Protein AF-A0A848WBF2-F1 (afdb_monomer)

pLDDT: mean 76.13, std 15.81, range [48.69, 94.88]

Sequence (67 aa):
MPNRRSIDERDIDDLLASLTDRQIAELFAMPEREVAALRRQRRAALTHPSRDTEPDGGFDSSGDGTS

Radius of gyration: 24.62 Å; Cα contacts (8 Å, |Δi|>4): 15; chains: 1; bounding box: 82×30×36 Å

Foldseek 3Di:
DPDPDDQDPVNVVVVVVPDQLVVVCVVVVHDSVVSVVVVVVVVVVVVDPDPPPPPPPPPPDDDDDDD

Secondary structure (DSSP, 8-state):
----PPPPHHHHHHHHHHS-HHHHHHHHT--HHHHHHHHHHHHHHHH--------------------

Nearest PDB structures (foldseek):
  3c57-assembly1_A  TM=7.546E-01  e=9.685E-01  Mycobacterium tuberculosis
  7fby-assembly1_A  TM=5.746E-01  e=4.372E+00  Pyrococcus horikoshii OT3
  5x3t-assembly1_C  TM=1.800E-01  e=9.628E+00  Mycobacterium tuberculosis H37Rv

Mean predicted aligned error: 14.09 Å

Structure (mmCIF, N/CA/C/O backbone):
data_AF-A0A848WBF2-F1
#
_entry.id   AF-A0A848WBF2-F1
#
loop_
_atom_site.group_PDB
_atom_site.id
_atom_site.type_symbol
_atom_site.label_atom_id
_atom_site.label_alt_id
_atom_site.label_comp_id
_atom_site.label_asym_id
_atom_site.label_entity_id
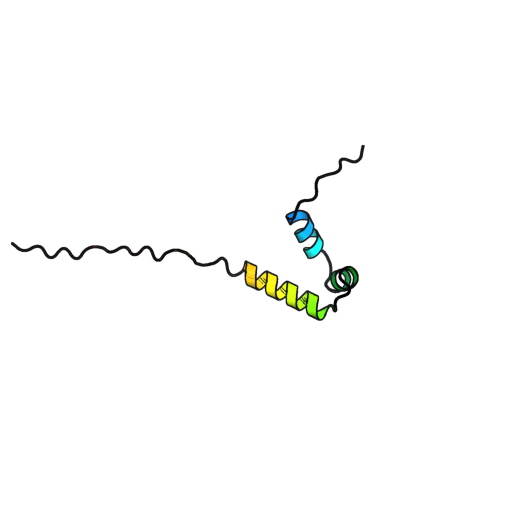_atom_site.label_seq_id
_atom_site.pdbx_PDB_ins_code
_atom_site.Cartn_x
_atom_site.Cartn_y
_atom_site.Cartn_z
_atom_site.occupancy
_atom_site.B_iso_or_equiv
_atom_site.auth_seq_id
_atom_site.auth_comp_id
_atom_site.auth_asym_id
_atom_site.auth_atom_id
_atom_site.pdbx_PDB_model_num
ATOM 1 N N . MET A 1 1 ? -16.007 18.240 -20.608 1.00 48.69 1 MET A N 1
ATOM 2 C CA . MET A 1 1 ? -15.727 16.820 -20.912 1.00 48.69 1 MET A CA 1
ATOM 3 C C . MET A 1 1 ? -14.618 16.359 -19.972 1.00 48.69 1 MET A C 1
ATOM 5 O O . MET A 1 1 ? -13.526 16.903 -20.086 1.00 48.69 1 MET A O 1
ATOM 9 N N . PRO A 1 2 ? -14.872 15.480 -18.987 1.00 58.09 2 PRO A N 1
ATOM 10 C CA . PRO A 1 2 ? -13.811 14.977 -18.117 1.00 58.09 2 PRO A CA 1
ATOM 11 C C . PRO A 1 2 ? -12.835 14.143 -18.954 1.00 58.09 2 PRO A C 1
ATOM 13 O O . PRO A 1 2 ? -13.217 13.151 -19.571 1.00 58.09 2 PRO A O 1
ATOM 16 N N . ASN A 1 3 ? -11.587 14.599 -19.026 1.00 63.44 3 ASN A N 1
ATOM 17 C CA . ASN A 1 3 ? -10.534 13.963 -19.803 1.00 63.44 3 ASN A CA 1
ATOM 18 C C . ASN A 1 3 ? -10.134 12.663 -19.085 1.00 63.44 3 ASN A C 1
ATOM 20 O O . ASN A 1 3 ? -9.510 12.722 -18.025 1.00 63.44 3 ASN A O 1
ATOM 24 N N . ARG A 1 4 ? -10.551 11.496 -19.598 1.00 64.56 4 ARG A N 1
ATOM 25 C CA . ARG A 1 4 ? -10.149 10.192 -19.045 1.00 64.56 4 ARG A CA 1
ATOM 26 C C . ARG A 1 4 ? -8.668 9.989 -19.341 1.00 64.56 4 ARG A C 1
ATOM 28 O O . ARG A 1 4 ? -8.305 9.538 -20.421 1.00 64.56 4 ARG A O 1
ATOM 35 N N . ARG A 1 5 ? -7.821 10.371 -18.388 1.00 72.56 5 ARG A N 1
ATOM 36 C CA . ARG A 1 5 ? -6.403 10.018 -18.403 1.00 72.56 5 ARG A CA 1
ATOM 37 C C . ARG A 1 5 ? -6.304 8.497 -18.277 1.00 72.56 5 ARG A C 1
ATOM 39 O O . ARG A 1 5 ? -6.953 7.912 -17.413 1.00 72.56 5 ARG A O 1
ATOM 46 N N . SER A 1 6 ? -5.566 7.871 -19.184 1.00 78.69 6 SER A N 1
ATOM 47 C CA . SER A 1 6 ? -5.216 6.454 -19.113 1.00 78.69 6 SER A CA 1
ATOM 48 C C . SER A 1 6 ? -4.310 6.243 -17.903 1.00 78.69 6 SER A C 1
ATOM 50 O O . SER A 1 6 ? -3.239 6.838 -17.857 1.00 78.69 6 SER A O 1
ATOM 52 N N . ILE A 1 7 ? -4.777 5.455 -16.937 1.00 81.00 7 ILE A N 1
ATOM 53 C CA . ILE A 1 7 ? -4.023 5.081 -15.735 1.00 81.00 7 ILE A CA 1
ATOM 54 C C . ILE A 1 7 ? -2.964 4.057 -16.154 1.00 81.00 7 ILE A C 1
ATOM 56 O O . ILE A 1 7 ? -3.323 3.060 -16.791 1.00 81.00 7 ILE A O 1
ATOM 60 N N . ASP A 1 8 ? -1.695 4.307 -15.831 1.00 86.00 8 ASP A N 1
ATOM 61 C CA . ASP A 1 8 ? -0.598 3.358 -16.049 1.00 86.00 8 ASP A CA 1
ATOM 62 C C . ASP A 1 8 ? -0.218 2.595 -14.758 1.00 86.00 8 ASP A C 1
ATOM 64 O O . ASP A 1 8 ? -0.765 2.829 -13.681 1.00 86.00 8 ASP A O 1
ATOM 68 N N . GLU A 1 9 ? 0.680 1.611 -14.860 1.00 81.94 9 GLU A N 1
ATOM 69 C CA . GLU A 1 9 ? 1.085 0.769 -13.720 1.00 81.94 9 GLU A CA 1
ATOM 70 C C . GLU A 1 9 ? 1.787 1.565 -12.605 1.00 81.94 9 GLU A C 1
ATOM 72 O O . GLU A 1 9 ? 1.649 1.237 -11.426 1.00 81.94 9 GLU A O 1
ATOM 77 N N . ARG A 1 10 ? 2.472 2.661 -12.955 1.00 83.19 10 ARG A N 1
ATOM 78 C CA . ARG A 1 10 ? 3.153 3.528 -11.983 1.00 83.19 10 ARG A CA 1
ATOM 79 C C . ARG A 1 10 ? 2.142 4.344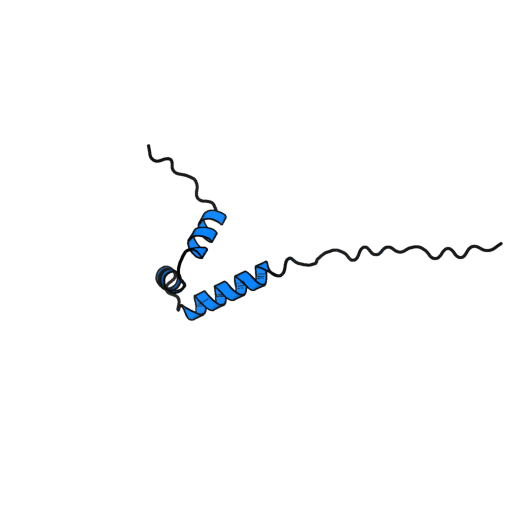 -11.191 1.00 83.19 10 ARG A C 1
ATOM 81 O O . ARG A 1 10 ? 2.291 4.473 -9.981 1.00 83.19 10 ARG A O 1
ATOM 88 N N . ASP A 1 11 ? 1.079 4.807 -11.845 1.00 85.88 11 ASP A N 1
ATOM 89 C CA . ASP A 1 11 ? -0.031 5.482 -11.169 1.00 85.88 11 ASP A CA 1
ATOM 90 C C . ASP A 1 11 ? -0.703 4.559 -10.133 1.00 85.88 11 ASP A C 1
ATOM 92 O O . ASP A 1 11 ? -1.096 5.002 -9.050 1.00 85.88 11 ASP A O 1
ATOM 96 N N . ILE A 1 12 ? -0.829 3.263 -10.447 1.00 85.12 12 ILE A N 1
ATOM 97 C CA . ILE A 1 12 ? -1.378 2.257 -9.523 1.00 85.12 12 ILE A CA 1
ATOM 98 C C . ILE A 1 12 ? -0.429 2.050 -8.341 1.00 85.12 12 ILE A C 1
ATOM 100 O O . ILE A 1 12 ? -0.875 1.998 -7.194 1.00 85.12 12 ILE A O 1
ATOM 104 N N . ASP A 1 13 ? 0.871 1.966 -8.597 1.00 84.88 13 ASP A N 1
ATOM 105 C CA . ASP A 1 13 ? 1.875 1.827 -7.549 1.00 84.88 13 ASP A CA 1
ATOM 106 C C . ASP A 1 13 ? 1.918 3.023 -6.599 1.00 84.88 13 ASP A C 1
ATOM 108 O O . ASP A 1 13 ? 1.958 2.827 -5.382 1.00 84.88 13 ASP A O 1
ATOM 112 N N .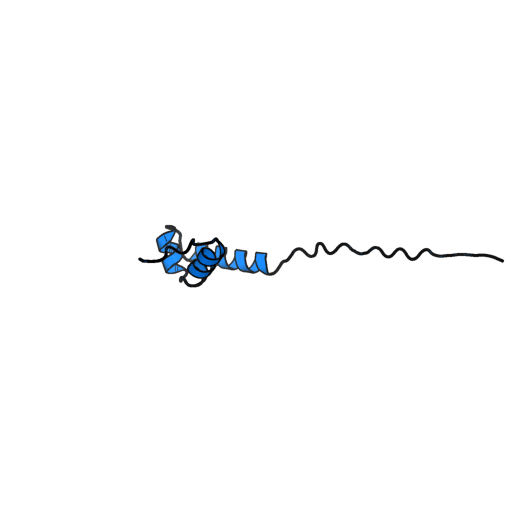 ASP A 1 14 ? 1.852 4.242 -7.130 1.00 86.81 14 ASP A N 1
ATOM 113 C CA . ASP A 1 14 ? 1.819 5.473 -6.339 1.00 86.81 14 ASP A CA 1
ATOM 114 C C . ASP A 1 14 ? 0.532 5.565 -5.510 1.00 86.81 14 ASP A C 1
ATOM 116 O O . ASP A 1 14 ? 0.560 5.925 -4.326 1.00 86.81 14 ASP A O 1
ATOM 120 N N . LEU A 1 15 ? -0.602 5.152 -6.085 1.00 88.19 15 LEU A N 1
ATOM 121 C CA . LEU A 1 15 ? -1.860 5.042 -5.356 1.00 88.19 15 LEU A CA 1
ATOM 122 C C . LEU A 1 15 ? -1.736 4.038 -4.202 1.00 88.19 15 LEU A C 1
ATOM 124 O O . LEU A 1 15 ? -2.040 4.381 -3.060 1.00 88.19 15 LEU A O 1
ATOM 128 N N . LEU A 1 16 ? -1.240 2.828 -4.460 1.00 87.56 16 LEU A N 1
ATOM 129 C CA . LEU A 1 16 ? -1.031 1.805 -3.429 1.00 87.56 16 LEU A CA 1
ATOM 130 C C . LEU A 1 16 ? 0.024 2.227 -2.391 1.00 87.56 16 LEU A C 1
ATOM 132 O O . LEU A 1 16 ? -0.054 1.832 -1.225 1.00 87.56 16 LEU A O 1
ATOM 136 N N . ALA A 1 17 ? 1.003 3.050 -2.768 1.00 86.00 17 ALA A N 1
ATOM 137 C CA . ALA A 1 17 ? 1.971 3.634 -1.844 1.00 86.00 17 ALA A CA 1
ATOM 138 C C . ALA A 1 17 ? 1.315 4.653 -0.896 1.00 86.00 17 ALA A C 1
ATOM 140 O O . ALA A 1 17 ? 1.654 4.682 0.289 1.00 86.00 17 ALA A O 1
ATOM 141 N N . SER A 1 18 ? 0.345 5.431 -1.388 1.00 91.00 18 SER A N 1
ATOM 142 C CA . SER A 1 18 ? -0.379 6.440 -0.599 1.00 91.00 18 SER A CA 1
ATOM 143 C C . SER A 1 18 ? -1.355 5.860 0.433 1.00 91.00 18 SER A C 1
ATOM 145 O O . SER A 1 18 ? -1.726 6.547 1.385 1.00 91.00 18 SER A O 1
ATOM 147 N N . LEU A 1 19 ? -1.762 4.597 0.272 1.00 91.31 19 LEU A N 1
ATOM 148 C CA . LEU A 1 19 ? -2.695 3.933 1.177 1.00 91.31 19 LEU A CA 1
ATOM 149 C C . LEU A 1 19 ? -2.005 3.372 2.430 1.00 91.31 19 LEU A C 1
ATOM 151 O O . LEU A 1 19 ? -0.844 2.938 2.424 1.00 91.31 19 LEU A O 1
ATOM 155 N N . THR A 1 20 ? -2.766 3.353 3.524 1.00 92.19 20 THR A N 1
ATOM 156 C CA . THR A 1 20 ? -2.370 2.687 4.772 1.00 92.19 20 THR A CA 1
ATOM 157 C C . THR A 1 20 ? -2.512 1.171 4.656 1.00 92.19 20 THR A C 1
ATOM 159 O O . THR A 1 20 ? -3.343 0.671 3.896 1.00 92.19 20 THR A O 1
ATOM 162 N N . ASP A 1 21 ? -1.744 0.429 5.456 1.00 90.75 21 ASP A N 1
ATOM 163 C CA . ASP A 1 21 ? -1.789 -1.039 5.454 1.00 90.75 21 ASP A CA 1
ATOM 164 C C . ASP A 1 21 ? -3.199 -1.566 5.775 1.00 90.75 21 ASP A C 1
ATOM 166 O O . ASP A 1 21 ? -3.629 -2.552 5.183 1.00 90.75 21 ASP A O 1
ATOM 170 N N . ARG A 1 22 ? -3.953 -0.852 6.623 1.00 91.88 22 ARG A N 1
ATOM 171 C CA . ARG A 1 22 ? -5.364 -1.129 6.921 1.00 91.88 22 ARG A CA 1
ATOM 172 C C . ARG A 1 22 ? -6.282 -0.994 5.709 1.00 91.88 22 ARG A C 1
ATOM 174 O O . ARG A 1 22 ? -7.106 -1.866 5.462 1.00 91.88 22 ARG A O 1
ATOM 181 N N . GLN A 1 23 ? -6.151 0.083 4.941 1.00 93.44 23 GLN A N 1
ATOM 182 C CA . GLN A 1 23 ? -6.987 0.295 3.753 1.00 93.44 23 GLN A CA 1
ATOM 183 C C . GLN A 1 23 ? -6.696 -0.749 2.672 1.00 93.44 23 GLN A C 1
ATOM 185 O O . GLN A 1 23 ? -7.610 -1.237 2.014 1.00 93.44 23 GLN A O 1
ATOM 190 N N . ILE A 1 24 ? -5.427 -1.125 2.513 1.00 91.50 24 ILE A N 1
ATOM 191 C CA . ILE A 1 24 ? -5.021 -2.193 1.594 1.00 91.50 24 ILE A CA 1
ATOM 192 C C . ILE A 1 24 ? -5.556 -3.544 2.091 1.00 91.50 24 ILE A C 1
ATOM 194 O O . ILE A 1 24 ? -6.114 -4.307 1.309 1.00 91.50 24 ILE A O 1
ATOM 198 N N . ALA A 1 25 ? -5.452 -3.821 3.391 1.00 94.06 25 ALA A N 1
ATOM 199 C CA . ALA A 1 25 ? -6.015 -5.016 4.014 1.00 94.06 25 ALA A CA 1
ATOM 200 C C . ALA A 1 25 ? -7.524 -5.157 3.742 1.00 94.06 25 ALA A C 1
ATOM 202 O O . ALA A 1 25 ? -7.982 -6.228 3.345 1.00 94.06 25 ALA A O 1
ATOM 203 N N . GLU A 1 26 ? -8.282 -4.067 3.882 1.00 94.19 26 GLU A N 1
ATOM 204 C CA . GLU A 1 26 ? -9.718 -4.029 3.586 1.00 94.19 26 GLU A CA 1
ATOM 205 C C . GLU A 1 26 ? -10.012 -4.241 2.087 1.00 94.19 26 GLU A C 1
ATOM 207 O O . GLU A 1 26 ? -10.914 -5.007 1.749 1.00 94.19 26 GLU A O 1
ATOM 212 N N . LEU A 1 27 ? -9.230 -3.637 1.182 1.00 92.06 27 LEU A N 1
ATOM 213 C CA . LEU A 1 27 ? -9.393 -3.788 -0.274 1.00 92.06 27 LEU A CA 1
ATOM 214 C C . LEU A 1 27 ? -9.142 -5.218 -0.768 1.00 92.06 27 LEU A C 1
ATOM 216 O O . LEU A 1 27 ? -9.833 -5.687 -1.672 1.00 92.06 27 LEU A O 1
ATOM 220 N N . PHE A 1 28 ? -8.152 -5.899 -0.191 1.00 90.50 28 PHE A N 1
ATOM 221 C CA . PHE A 1 28 ? -7.712 -7.227 -0.628 1.00 90.50 28 PHE A CA 1
ATOM 222 C C . PHE A 1 28 ? -8.186 -8.365 0.287 1.00 90.50 28 PHE A C 1
ATOM 224 O O . PHE A 1 28 ? -7.783 -9.509 0.086 1.00 90.50 28 PHE A O 1
ATOM 231 N N . ALA A 1 29 ? 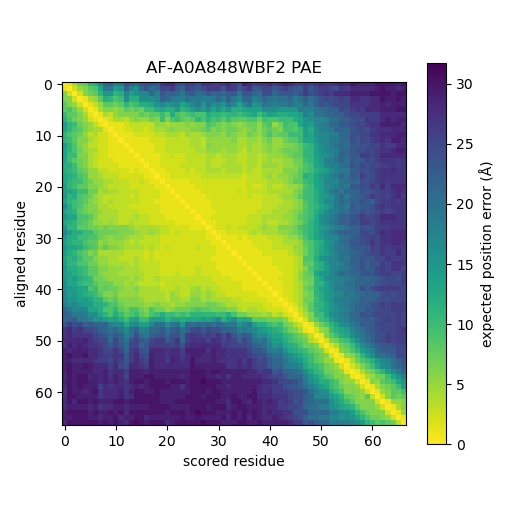-9.037 -8.070 1.279 1.00 93.94 29 ALA A N 1
ATOM 232 C CA . ALA A 1 29 ? -9.516 -9.027 2.282 1.00 93.94 29 ALA A CA 1
ATOM 233 C C . ALA A 1 29 ? -8.375 -9.832 2.942 1.00 93.94 29 ALA A C 1
ATOM 235 O O . ALA A 1 29 ? -8.483 -11.038 3.168 1.00 93.94 29 ALA A O 1
ATOM 236 N N . MET A 1 30 ? -7.271 -9.148 3.246 1.00 93.38 30 MET A N 1
ATOM 237 C CA . MET A 1 30 ? -6.043 -9.72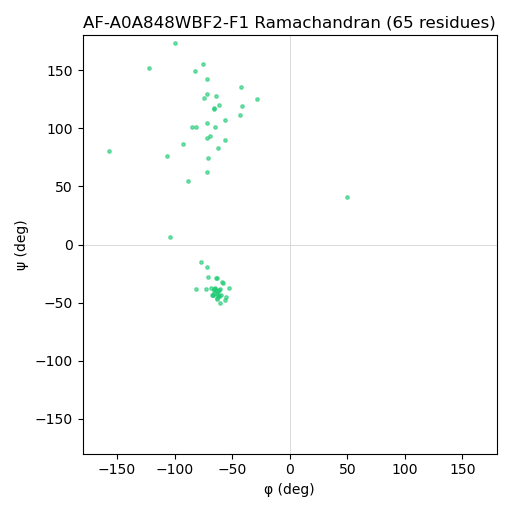9 3.791 1.00 93.38 30 MET A CA 1
ATOM 238 C C . MET A 1 30 ? -5.696 -9.067 5.132 1.00 93.38 30 MET A C 1
ATOM 240 O O . MET A 1 30 ? -6.036 -7.910 5.347 1.00 93.38 30 MET A O 1
ATOM 244 N N . PRO A 1 31 ? -5.005 -9.749 6.059 1.00 94.88 31 PRO A N 1
ATOM 245 C CA . PRO A 1 31 ? -4.612 -9.140 7.324 1.00 94.88 31 PRO A CA 1
ATOM 246 C C . PRO A 1 31 ? -3.485 -8.104 7.150 1.00 94.88 31 PRO A C 1
ATOM 248 O O . PRO A 1 31 ? -2.520 -8.327 6.421 1.00 94.88 31 PRO A O 1
ATOM 251 N N . GLU A 1 32 ? -3.540 -7.006 7.911 1.00 93.12 32 GLU A N 1
ATOM 252 C CA . GLU A 1 32 ? -2.562 -5.897 7.854 1.00 93.12 32 GLU A CA 1
ATOM 253 C C . GLU A 1 32 ? -1.102 -6.354 7.999 1.00 93.12 32 GLU A C 1
ATOM 255 O O . GLU A 1 32 ? -0.206 -5.855 7.323 1.00 93.12 32 GLU A O 1
ATOM 260 N N . ARG A 1 33 ? -0.857 -7.359 8.850 1.00 92.75 33 ARG A N 1
ATOM 261 C CA . ARG A 1 33 ? 0.482 -7.940 9.057 1.00 92.75 33 ARG A CA 1
ATOM 262 C C . ARG A 1 33 ? 1.091 -8.517 7.776 1.00 92.75 33 ARG A C 1
ATOM 264 O O . ARG A 1 33 ? 2.307 -8.502 7.612 1.00 92.75 33 ARG A O 1
ATOM 271 N N . GLU A 1 34 ? 0.252 -9.041 6.890 1.00 93.00 34 GLU A N 1
ATOM 272 C CA . GLU A 1 34 ? 0.668 -9.651 5.631 1.00 93.00 34 GLU A CA 1
ATOM 273 C C . GLU A 1 34 ? 0.929 -8.574 4.573 1.00 93.00 34 GLU A C 1
ATOM 275 O O . GLU A 1 34 ? 1.955 -8.626 3.897 1.00 93.00 34 GLU A O 1
ATOM 280 N N . VAL A 1 35 ? 0.113 -7.512 4.551 1.00 91.44 35 VAL A N 1
ATOM 281 C CA . VAL A 1 35 ? 0.389 -6.290 3.772 1.00 91.44 35 VAL A CA 1
ATOM 282 C C . VAL A 1 35 ? 1.747 -5.694 4.158 1.00 91.44 35 VAL A C 1
ATOM 284 O O . VAL A 1 35 ? 2.578 -5.407 3.293 1.00 91.44 35 VAL A O 1
ATOM 287 N N . ALA A 1 36 ? 2.018 -5.556 5.458 1.00 91.19 36 ALA A N 1
ATOM 288 C CA . ALA A 1 36 ? 3.282 -5.021 5.955 1.00 91.19 36 ALA A CA 1
ATOM 289 C C . ALA A 1 36 ? 4.486 -5.893 5.544 1.00 91.19 36 ALA A C 1
ATOM 291 O O . ALA A 1 36 ? 5.542 -5.369 5.165 1.00 91.19 36 ALA A O 1
ATOM 292 N N . ALA A 1 37 ? 4.329 -7.223 5.576 1.00 92.31 37 ALA A N 1
ATOM 293 C CA . ALA A 1 37 ? 5.347 -8.166 5.119 1.00 92.31 37 ALA A CA 1
ATOM 294 C C . ALA A 1 37 ? 5.628 -8.016 3.613 1.00 92.31 37 ALA A C 1
ATOM 296 O O . ALA A 1 37 ? 6.794 -7.890 3.225 1.00 92.31 37 ALA A O 1
ATOM 297 N N . LEU A 1 38 ? 4.582 -7.925 2.786 1.00 90.00 38 LEU A N 1
ATOM 298 C CA . LEU A 1 38 ? 4.692 -7.704 1.341 1.00 90.00 38 LEU A CA 1
ATOM 299 C C . LEU A 1 38 ? 5.378 -6.372 1.016 1.00 90.00 38 LEU A C 1
ATOM 301 O O . LEU A 1 38 ? 6.301 -6.325 0.200 1.00 90.00 38 LEU A O 1
A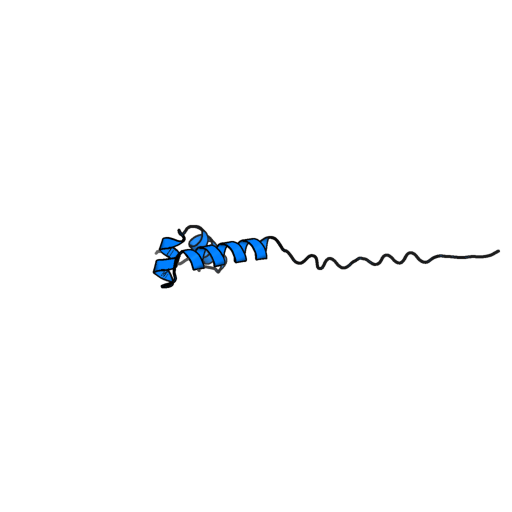TOM 305 N N . ARG A 1 39 ? 5.015 -5.284 1.709 1.00 87.31 39 ARG A N 1
ATOM 306 C CA . ARG A 1 39 ? 5.672 -3.975 1.533 1.00 87.31 39 ARG A CA 1
ATOM 307 C C . ARG A 1 39 ? 7.156 -4.033 1.882 1.00 87.31 39 ARG A C 1
ATOM 309 O O . ARG A 1 39 ? 7.979 -3.420 1.201 1.00 87.31 39 ARG A O 1
ATOM 316 N N . ARG A 1 40 ? 7.522 -4.776 2.930 1.00 87.44 40 ARG A N 1
ATOM 317 C CA . ARG A 1 40 ? 8.927 -4.976 3.309 1.00 87.44 40 ARG A CA 1
ATOM 318 C C . ARG A 1 40 ? 9.691 -5.777 2.252 1.00 87.44 40 ARG A C 1
ATOM 320 O O . ARG A 1 40 ? 10.806 -5.383 1.919 1.00 87.44 40 ARG A O 1
ATOM 327 N N . GLN A 1 41 ? 9.102 -6.846 1.718 1.00 86.94 41 GLN A N 1
ATOM 328 C CA . GLN A 1 41 ? 9.698 -7.643 0.639 1.00 86.94 41 GLN A CA 1
ATOM 329 C C . GLN A 1 41 ? 9.905 -6.811 -0.630 1.00 86.94 41 GLN A C 1
ATOM 331 O O . GLN A 1 41 ? 10.994 -6.831 -1.197 1.00 86.94 41 GLN A O 1
ATOM 336 N N . ARG A 1 42 ? 8.910 -6.008 -1.023 1.00 84.12 42 ARG A N 1
ATOM 337 C CA . ARG A 1 42 ? 8.997 -5.130 -2.197 1.00 84.12 42 ARG A CA 1
ATOM 338 C C . ARG A 1 42 ? 10.144 -4.122 -2.084 1.00 84.12 42 ARG A C 1
ATOM 340 O O . ARG A 1 42 ? 10.902 -3.946 -3.032 1.00 84.12 42 ARG A O 1
ATOM 347 N N . ARG A 1 43 ? 10.323 -3.501 -0.911 1.00 81.69 43 ARG A N 1
ATOM 348 C CA . ARG A 1 43 ? 11.467 -2.603 -0.659 1.00 81.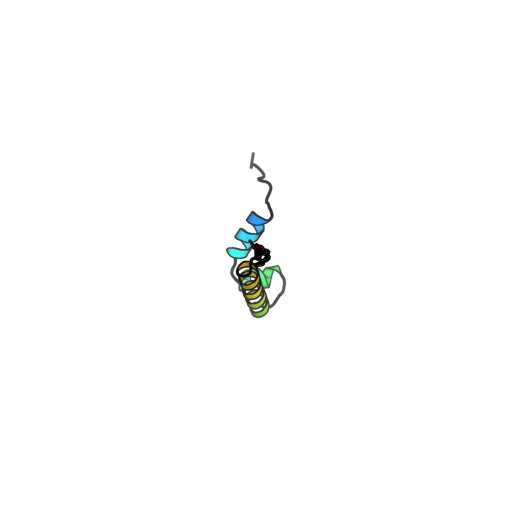69 43 ARG A CA 1
ATOM 349 C C . ARG A 1 43 ? 12.804 -3.334 -0.745 1.00 81.69 43 ARG A C 1
ATOM 351 O O . ARG A 1 43 ? 13.734 -2.804 -1.334 1.00 81.69 43 ARG A O 1
ATOM 358 N N . ALA A 1 44 ? 12.896 -4.541 -0.188 1.00 80.69 44 ALA A N 1
ATOM 359 C CA . ALA A 1 44 ? 14.117 -5.338 -0.271 1.00 80.69 44 ALA A CA 1
ATOM 360 C C . ALA A 1 44 ? 14.461 -5.707 -1.725 1.00 80.69 44 ALA A C 1
ATOM 362 O O . ALA A 1 44 ? 15.619 -5.605 -2.112 1.00 80.69 44 ALA A O 1
ATOM 363 N N . ALA A 1 45 ? 13.464 -6.056 -2.543 1.00 76.88 45 ALA A N 1
ATOM 364 C CA . ALA A 1 45 ? 13.654 -6.362 -3.961 1.00 76.88 45 ALA A CA 1
ATOM 365 C C . ALA A 1 45 ? 14.134 -5.146 -4.778 1.00 76.88 45 ALA A C 1
ATOM 367 O O . ALA A 1 45 ? 14.993 -5.293 -5.638 1.00 76.88 45 ALA A O 1
ATOM 368 N N . LEU A 1 46 ? 13.644 -3.939 -4.475 1.00 67.50 46 LEU A N 1
ATOM 369 C CA . LEU A 1 46 ? 14.092 -2.698 -5.128 1.00 67.50 46 LEU A CA 1
ATOM 370 C C . LEU A 1 46 ? 15.516 -2.279 -4.718 1.00 67.50 46 LEU A C 1
ATOM 372 O O . LEU A 1 46 ? 16.219 -1.640 -5.496 1.00 67.50 46 LEU A O 1
ATOM 376 N N . THR A 1 47 ? 15.956 -2.640 -3.509 1.00 63.19 47 THR A N 1
ATOM 377 C CA . THR A 1 47 ? 17.308 -2.343 -3.002 1.00 63.19 47 THR A CA 1
ATOM 378 C C . THR A 1 47 ? 18.386 -3.262 -3.586 1.00 63.19 47 THR A C 1
ATOM 380 O O . THR A 1 47 ? 19.570 -2.934 -3.512 1.00 63.19 47 THR A O 1
ATOM 383 N N . HIS A 1 48 ? 18.008 -4.381 -4.205 1.00 55.31 48 HIS A N 1
ATOM 384 C CA . HIS A 1 48 ? 18.925 -5.244 -4.942 1.00 55.31 48 HIS A CA 1
ATOM 385 C C . HIS A 1 48 ? 18.690 -5.095 -6.451 1.00 55.31 48 HIS A C 1
ATOM 387 O O . HIS A 1 48 ? 18.114 -5.996 -7.059 1.00 55.31 48 HIS A O 1
ATOM 393 N N . PRO A 1 49 ? 19.145 -4.003 -7.105 1.00 52.06 49 PRO A N 1
ATOM 394 C CA . PRO A 1 49 ? 19.413 -4.118 -8.525 1.00 52.06 49 PRO A CA 1
ATOM 395 C C . PRO A 1 49 ? 20.507 -5.175 -8.649 1.00 52.06 49 PRO A C 1
ATOM 397 O O . PRO A 1 49 ? 21.573 -5.048 -8.037 1.00 52.06 49 PRO A O 1
ATOM 400 N N . SER A 1 50 ? 20.209 -6.256 -9.360 1.00 51.34 50 SER A N 1
ATOM 401 C CA . SER A 1 50 ? 21.173 -7.286 -9.705 1.00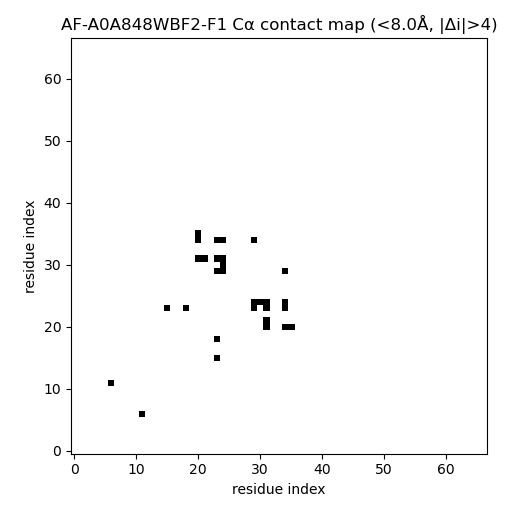 51.34 50 SER A CA 1
ATOM 402 C C . SER A 1 50 ? 22.473 -6.624 -10.150 1.00 51.34 50 SER A C 1
ATOM 404 O O . SER A 1 50 ? 22.538 -5.963 -11.185 1.00 51.34 50 SER A O 1
ATOM 406 N N . ARG A 1 51 ? 23.516 -6.775 -9.330 1.00 54.34 51 ARG A N 1
ATOM 407 C CA . ARG A 1 51 ? 24.908 -6.560 -9.720 1.00 54.34 51 ARG A CA 1
ATOM 408 C C . ARG A 1 51 ? 25.310 -7.724 -10.627 1.00 54.34 51 ARG A C 1
ATOM 410 O O . ARG A 1 51 ? 26.219 -8.474 -10.310 1.00 54.34 51 ARG A O 1
ATOM 417 N N . ASP A 1 52 ? 24.641 -7.841 -11.764 1.00 56.38 52 ASP A N 1
ATOM 418 C CA . ASP A 1 52 ? 25.189 -8.527 -12.928 1.00 56.38 52 ASP A CA 1
ATOM 419 C C . ASP A 1 52 ? 25.978 -7.475 -13.721 1.00 56.38 52 ASP A C 1
ATOM 421 O O . ASP A 1 52 ? 25.708 -7.169 -14.877 1.00 56.38 52 ASP A O 1
ATOM 425 N N . THR A 1 53 ? 26.917 -6.811 -13.041 1.00 54.94 53 THR A N 1
ATOM 426 C CA . THR A 1 53 ? 28.029 -6.162 -13.725 1.00 54.94 53 THR A CA 1
ATOM 427 C C . THR A 1 53 ? 29.045 -7.268 -13.894 1.00 54.94 53 THR A C 1
ATOM 429 O O . THR A 1 53 ? 29.692 -7.663 -12.924 1.00 54.94 53 THR A O 1
ATOM 432 N N . GLU A 1 54 ? 29.080 -7.812 -15.108 1.00 59.75 54 GLU A N 1
ATOM 433 C CA . GLU A 1 54 ? 30.157 -8.645 -15.635 1.00 59.75 54 GLU A CA 1
ATOM 434 C C . GLU A 1 54 ? 31.488 -8.254 -14.975 1.00 59.75 54 GLU A C 1
ATOM 436 O O . GLU A 1 54 ? 31.843 -7.067 -14.994 1.00 59.75 54 GLU A O 1
ATOM 441 N N . PRO A 1 55 ? 32.234 -9.189 -14.360 1.00 55.34 55 PRO A N 1
ATOM 442 C CA . PRO A 1 55 ? 33.623 -8.911 -14.071 1.00 55.34 55 PRO A CA 1
ATOM 443 C C . PRO A 1 55 ? 34.294 -8.773 -15.436 1.00 55.34 55 PRO A C 1
ATOM 445 O O . PRO A 1 55 ? 34.525 -9.772 -16.112 1.00 55.34 55 PRO A O 1
ATOM 448 N N . ASP A 1 56 ? 34.531 -7.529 -15.854 1.00 54.97 56 ASP A N 1
ATOM 449 C CA . ASP A 1 56 ? 35.399 -7.189 -16.974 1.00 54.97 56 ASP A CA 1
ATOM 450 C C . ASP A 1 56 ? 36.765 -7.806 -16.670 1.00 54.97 56 ASP A C 1
ATOM 452 O O . ASP A 1 56 ? 37.591 -7.268 -15.927 1.00 54.97 56 ASP A O 1
ATOM 456 N N . GLY A 1 57 ? 36.922 -9.043 -17.136 1.00 55.22 57 GLY A N 1
ATOM 457 C CA . GLY A 1 57 ? 38.133 -9.825 -17.087 1.00 55.22 57 GLY A CA 1
ATOM 458 C C . GLY A 1 57 ? 39.110 -9.209 -18.064 1.00 55.22 57 GLY A C 1
ATOM 459 O O . GLY A 1 57 ? 39.341 -9.754 -19.141 1.00 55.22 57 GLY A O 1
ATOM 460 N N . GLY A 1 58 ? 39.675 -8.068 -17.669 1.00 54.94 58 GLY A N 1
ATOM 461 C CA . GLY A 1 58 ? 40.878 -7.502 -18.249 1.00 54.94 58 GLY A CA 1
ATOM 462 C C . GLY A 1 58 ? 42.027 -8.474 -18.024 1.00 54.94 58 GLY A C 1
ATOM 463 O O . GLY A 1 58 ? 42.766 -8.374 -17.052 1.00 54.94 58 GLY A O 1
ATOM 464 N N . PHE A 1 59 ? 42.123 -9.463 -18.906 1.00 59.59 59 PHE A N 1
ATOM 465 C CA . PHE A 1 59 ? 43.306 -10.277 -19.104 1.00 59.59 59 PHE A CA 1
ATOM 466 C C . PHE A 1 59 ? 44.343 -9.384 -19.790 1.00 59.59 59 PHE A C 1
ATOM 468 O O . PHE A 1 59 ? 44.343 -9.262 -21.016 1.00 59.59 59 PHE A O 1
ATOM 475 N N . ASP A 1 60 ? 45.203 -8.714 -19.020 1.00 58.53 60 ASP A N 1
ATOM 476 C CA . ASP A 1 60 ? 46.429 -8.164 -19.577 1.00 58.53 60 ASP A CA 1
ATOM 477 C C . ASP A 1 60 ? 47.466 -9.288 -19.655 1.00 58.53 60 ASP A C 1
ATOM 479 O O . ASP A 1 60 ? 48.053 -9.759 -18.682 1.00 58.53 60 ASP A O 1
ATOM 483 N N . SER A 1 61 ? 47.604 -9.796 -20.878 1.00 55.72 61 SER A N 1
ATOM 484 C CA . SER A 1 61 ? 48.608 -10.765 -21.282 1.00 55.72 61 SER A CA 1
ATOM 485 C C . SER A 1 61 ? 49.972 -10.446 -20.674 1.00 55.72 61 SER A C 1
ATOM 487 O O . SER A 1 61 ? 50.595 -9.434 -20.992 1.00 55.72 61 SER A O 1
ATOM 489 N N . SER A 1 62 ? 50.481 -11.389 -19.883 1.00 61.03 62 SER A N 1
ATOM 490 C CA . SER A 1 62 ? 51.909 -11.515 -19.616 1.00 61.03 62 SER A CA 1
ATOM 491 C C . SER A 1 62 ? 52.648 -11.660 -20.950 1.00 61.03 62 SER A C 1
ATOM 493 O O . SER A 1 62 ? 52.554 -12.692 -21.613 1.00 61.03 62 SER A O 1
ATOM 495 N N . GLY A 1 63 ? 53.350 -10.606 -21.360 1.00 52.34 63 GLY A N 1
ATOM 496 C CA . GLY A 1 63 ? 54.324 -10.641 -22.444 1.00 52.34 63 GLY A CA 1
ATOM 497 C C . GLY A 1 63 ? 55.710 -10.910 -21.877 1.00 52.34 63 GLY A C 1
ATOM 498 O O . GLY A 1 63 ? 56.445 -9.971 -21.584 1.00 52.34 63 GLY A O 1
ATOM 499 N N . ASP A 1 64 ? 56.047 -12.188 -21.709 1.00 64.62 64 ASP A N 1
ATOM 500 C CA . ASP A 1 64 ? 57.439 -12.638 -21.680 1.00 64.62 64 ASP A CA 1
ATOM 501 C 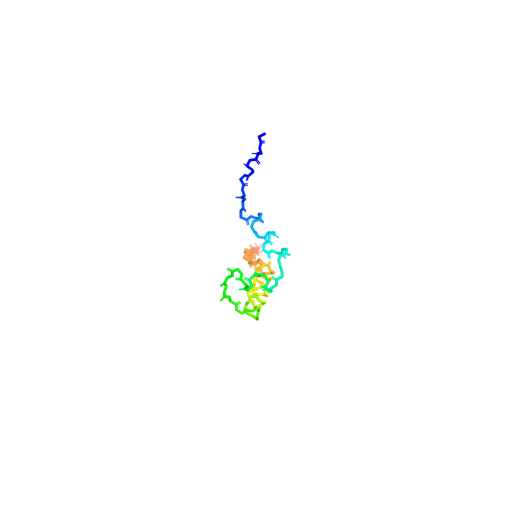C . ASP A 1 64 ? 57.994 -12.534 -23.110 1.00 64.62 64 ASP A C 1
ATOM 503 O O . ASP A 1 64 ? 57.345 -12.959 -24.069 1.00 64.62 64 ASP A O 1
ATOM 507 N N . GLY A 1 65 ? 59.149 -11.892 -23.270 1.00 54.84 65 GLY A N 1
ATOM 508 C CA . GLY A 1 65 ? 59.692 -11.524 -24.575 1.00 54.84 65 GLY A CA 1
ATOM 509 C C . GLY A 1 65 ? 61.198 -11.333 -24.515 1.00 54.84 65 GLY A C 1
ATOM 510 O O . GLY A 1 65 ? 61.699 -10.219 -24.414 1.00 54.84 65 GLY A O 1
ATOM 511 N N . THR A 1 66 ? 61.890 -12.463 -24.554 1.00 56.81 66 THR A N 1
ATOM 512 C CA . THR A 1 66 ? 63.321 -12.653 -24.801 1.00 56.81 66 THR A CA 1
ATOM 513 C C . THR A 1 66 ? 63.883 -11.788 -25.940 1.00 56.81 66 THR A C 1
ATOM 515 O O . THR A 1 66 ? 63.286 -11.766 -27.017 1.00 56.81 66 THR A O 1
ATOM 518 N N . SER A 1 67 ? 65.057 -11.177 -25.718 1.00 55.72 67 SER A N 1
ATOM 519 C CA . SER A 1 67 ? 66.297 -11.263 -26.535 1.00 55.72 67 SER A CA 1
ATOM 520 C C . SER A 1 67 ? 67.177 -10.021 -26.424 1.00 55.72 67 SER A C 1
ATOM 522 O O . SER A 1 67 ? 66.667 -8.897 -26.606 1.00 55.72 67 SER A O 1
#

Solvent-accessible surface area (backbone atoms only — not comparable to full-atom values): 4479 Å² total; per-residue (Å²): 130,88,78,80,74,83,83,51,73,65,58,51,50,54,51,62,65,75,48,52,49,62,58,50,17,67,76,68,79,44,60,41,72,56,48,52,49,52,55,51,51,53,53,54,55,67,73,53,70,79,81,79,66,75,80,80,76,79,77,76,76,85,78,83,78,90,132